Protein AF-A0AAW9IZ07-F1 (afdb_monomer)

pLDDT: mean 88.98, std 6.31, range [64.06, 97.0]

Sequence (131 aa):
AEIMEQSSEELQIRIIKLFDFEAIVQFFSYMPNDDIADILGNLPIRMRKDLLKLMKTGDIKKLQELLGYAEDSAGGIMTTEYIALNGALSIVESLKKIKEIGPRTEVIETIFILNKRKELIGTADLRDILV

Nearest PDB structures (foldseek):
  8gpv-assembly1_A-2  TM=9.528E-01  e=5.446E-09  Clostridiales bacterium
  5x9h-assembly1_A  TM=9.467E-01  e=3.584E-09  Thermus thermophilus HB8
  8gps-assembly1_A-2  TM=9.288E-01  e=5.446E-09  Chryseobacterium hispalense
  5x9g-assembly1_A  TM=8.983E-01  e=1.051E-08  Thermus thermophilus HB8
  2oux-assembly1_B  TM=9.213E-01  e=1.293E-07  Enterococcus faecalis V583

Mean predicted aligned error: 5.04 Å

Radius of gyration: 17.25 Å; Cα contacts (8 Å, |Δi|>4): 137; chains: 1; bounding box: 42×27×44 Å

InterPro domains:
  IPR006668 Magnesium transporter, MgtE intracellular domain [PF03448] (1-72)
  IPR006669 Magnesium transporter MgtE [PTHR43773] (1-131)
  IPR038076 MgtE, N-terminal domain superfamily [G3DSA:1.25.60.10] (1-69)
  IPR046342 CBS domain superfamily [G3DSA:3.10.580.10] (70-131)
  IPR046342 CBS domain superfamily [SSF54631] (74-130)

Organism: Clostridium perfringens (NCBI:txid1502)

Structure (mmCIF, N/CA/C/O backbone):
data_AF-A0AAW9IZ07-F1
#
_entry.id   AF-A0AAW9IZ07-F1
#
loop_
_atom_site.group_PDB
_atom_site.id
_atom_site.type_symbol
_atom_site.label_atom_id
_atom_site.label_alt_id
_atom_site.label_comp_id
_atom_site.label_asym_id
_atom_site.label_entity_id
_atom_site.label_seq_id
_atom_site.pdbx_PDB_ins_code
_atom_site.Cartn_x
_atom_site.Cartn_y
_atom_site.Cartn_z
_atom_site.occupancy
_atom_site.B_iso_or_equiv
_atom_site.auth_seq_id
_atom_site.auth_comp_id
_atom_site.auth_asym_id
_atom_site.auth_atom_id
_atom_site.pdbx_PDB_model_num
ATOM 1 N N . ALA A 1 1 ? 4.012 11.041 -10.368 1.00 78.19 1 ALA A N 1
ATOM 2 C CA . ALA A 1 1 ? 3.453 9.897 -9.643 1.00 78.19 1 ALA A CA 1
ATOM 3 C C . ALA A 1 1 ? 2.255 9.411 -10.445 1.00 78.19 1 ALA A C 1
ATOM 5 O O . ALA A 1 1 ? 2.487 8.643 -11.364 1.00 78.19 1 ALA A O 1
ATOM 6 N N . GLU A 1 2 ? 1.105 10.074 -10.334 1.00 83.12 2 GLU A N 1
ATOM 7 C CA . GLU A 1 2 ? -0.160 9.752 -11.028 1.00 83.12 2 GLU A CA 1
ATOM 8 C C . GLU A 1 2 ? -0.067 9.332 -12.511 1.00 83.12 2 GLU A C 1
ATOM 10 O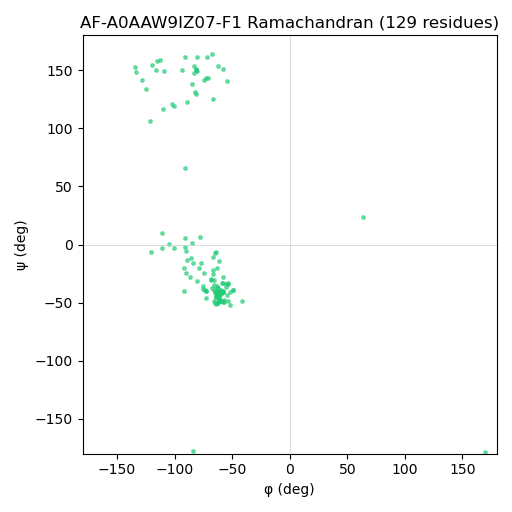 O . GLU A 1 2 ? -0.596 8.296 -12.897 1.00 83.12 2 GLU A O 1
ATOM 15 N N . ILE A 1 3 ? 0.658 10.072 -13.367 1.00 87.25 3 ILE A N 1
ATOM 16 C CA . ILE A 1 3 ? 0.823 9.668 -14.782 1.00 87.25 3 ILE A CA 1
ATOM 17 C C . ILE A 1 3 ? 1.487 8.290 -14.896 1.00 87.25 3 ILE A C 1
ATOM 19 O O . ILE A 1 3 ? 1.118 7.512 -15.764 1.00 87.25 3 ILE A O 1
ATO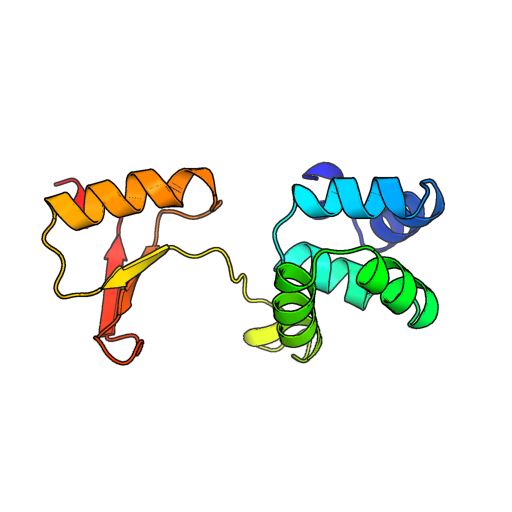M 23 N N . MET A 1 4 ? 2.479 7.998 -14.057 1.00 87.25 4 MET A N 1
ATOM 24 C CA . MET A 1 4 ? 3.217 6.736 -14.064 1.00 87.25 4 MET A CA 1
ATOM 25 C C . MET A 1 4 ? 2.370 5.581 -13.517 1.00 87.25 4 MET A C 1
ATOM 27 O O . MET A 1 4 ? 2.397 4.508 -14.111 1.00 87.25 4 MET A O 1
ATOM 31 N N . GLU A 1 5 ? 1.593 5.822 -12.458 1.00 87.94 5 GLU A N 1
ATOM 32 C CA . GLU A 1 5 ? 0.640 4.861 -11.870 1.00 87.94 5 GLU A CA 1
ATOM 33 C C . GLU A 1 5 ? -0.402 4.422 -12.904 1.00 87.94 5 GLU A C 1
ATOM 35 O O . GLU A 1 5 ? -0.585 3.239 -13.154 1.00 87.94 5 GLU A O 1
ATOM 40 N N . GLN A 1 6 ? -1.004 5.383 -13.609 1.00 88.12 6 GLN A N 1
ATOM 41 C CA . GLN A 1 6 ? -2.071 5.132 -14.586 1.00 88.12 6 GLN A CA 1
ATOM 42 C C . GLN A 1 6 ? -1.556 4.763 -15.992 1.00 88.12 6 GLN A C 1
ATOM 44 O O . GLN A 1 6 ? -2.336 4.607 -16.935 1.00 88.12 6 GLN A O 1
ATOM 49 N N . SER A 1 7 ? -0.235 4.681 -16.179 1.00 91.44 7 SER A N 1
ATOM 50 C CA . SER A 1 7 ? 0.378 4.340 -17.466 1.00 91.44 7 SER A CA 1
ATOM 51 C C . SER A 1 7 ? 0.383 2.835 -17.708 1.00 91.44 7 SER A C 1
ATOM 53 O O . SER A 1 7 ? 0.537 2.048 -16.784 1.00 91.44 7 SER A O 1
ATOM 55 N N . SER A 1 8 ? 0.340 2.427 -18.979 1.00 93.31 8 SER A N 1
ATOM 56 C CA . SER A 1 8 ? 0.619 1.033 -19.336 1.00 93.31 8 SER A CA 1
ATOM 57 C C . SER A 1 8 ? 2.048 0.633 -18.955 1.00 93.31 8 SER A C 1
ATOM 59 O O . SER A 1 8 ? 2.961 1.465 -18.969 1.00 93.31 8 SER A O 1
ATOM 61 N N . GLU A 1 9 ? 2.270 -0.658 -18.708 1.00 90.56 9 GLU A N 1
ATOM 62 C CA . GLU A 1 9 ? 3.590 -1.220 -18.379 1.00 90.56 9 GLU A CA 1
ATOM 63 C C . GLU A 1 9 ? 4.669 -0.817 -19.396 1.00 90.56 9 GLU A C 1
ATOM 65 O O . GLU A 1 9 ? 5.787 -0.434 -19.045 1.00 90.56 9 GLU A O 1
ATOM 70 N N . GLU A 1 10 ? 4.321 -0.827 -20.687 1.00 91.12 10 GLU A N 1
ATOM 71 C CA . GLU A 1 10 ? 5.217 -0.406 -21.764 1.00 91.12 10 GLU A CA 1
ATOM 72 C C . GLU A 1 10 ? 5.665 1.052 -21.600 1.00 91.12 10 GLU A C 1
ATOM 74 O O . GLU A 1 10 ? 6.840 1.382 -21.804 1.00 91.12 10 GLU A O 1
ATOM 79 N N . LEU A 1 11 ? 4.738 1.940 -21.228 1.00 91.56 11 LEU A N 1
ATOM 80 C CA . LEU A 1 11 ? 5.025 3.351 -21.013 1.00 91.56 11 LEU A CA 1
ATOM 81 C C . LEU A 1 11 ? 5.818 3.562 -19.717 1.00 91.56 11 LEU A C 1
ATOM 83 O O . LEU A 1 11 ? 6.785 4.324 -19.740 1.00 91.56 11 LEU A O 1
ATOM 87 N N . GLN A 1 12 ? 5.506 2.841 -18.637 1.00 92.56 12 GLN A N 1
ATOM 88 C CA . GLN A 1 12 ? 6.282 2.862 -17.390 1.00 92.56 12 GLN A CA 1
ATOM 89 C C . GLN A 1 12 ? 7.748 2.475 -17.637 1.00 92.56 12 GLN A C 1
ATOM 91 O O . GLN A 1 12 ? 8.664 3.207 -17.254 1.00 92.56 12 GLN A O 1
ATOM 96 N N . ILE A 1 13 ? 7.995 1.382 -18.371 1.00 90.75 13 ILE A N 1
ATOM 97 C CA . ILE A 1 13 ? 9.351 0.940 -18.735 1.00 90.75 13 ILE A CA 1
ATOM 98 C C . ILE A 1 13 ? 10.066 1.998 -19.581 1.00 90.75 13 ILE A C 1
ATOM 100 O O . ILE A 1 13 ? 11.265 2.235 -19.404 1.00 90.75 13 ILE A O 1
ATOM 104 N N . ARG A 1 14 ? 9.359 2.637 -20.522 1.00 91.06 14 ARG A N 1
ATOM 105 C CA . ARG A 1 14 ? 9.930 3.720 -21.334 1.00 91.06 14 ARG A CA 1
ATOM 106 C C . ARG A 1 14 ? 10.305 4.923 -20.477 1.00 91.06 14 ARG A C 1
ATOM 108 O O . ARG A 1 14 ? 11.407 5.427 -20.652 1.00 91.06 14 ARG A O 1
ATOM 115 N N . ILE A 1 15 ? 9.442 5.342 -19.552 1.00 89.38 15 ILE A N 1
ATOM 116 C CA . ILE A 1 15 ? 9.714 6.441 -18.618 1.00 89.38 15 ILE A CA 1
ATOM 117 C C . ILE A 1 15 ? 10.967 6.124 -17.797 1.00 89.38 15 ILE A C 1
ATOM 119 O O . ILE A 1 15 ? 11.898 6.920 -17.787 1.00 89.38 15 ILE A O 1
ATOM 123 N N . ILE A 1 16 ? 11.065 4.928 -17.211 1.00 91.44 16 ILE A N 1
ATOM 124 C CA . ILE A 1 16 ? 12.222 4.527 -16.389 1.00 91.44 16 ILE A CA 1
ATOM 125 C C . ILE A 1 16 ? 13.539 4.575 -17.166 1.00 91.44 16 ILE A C 1
ATOM 127 O O . ILE A 1 16 ? 14.577 4.895 -16.600 1.00 91.44 16 ILE A O 1
ATOM 131 N N . LYS A 1 17 ? 13.513 4.283 -18.469 1.00 89.56 17 LYS A N 1
ATOM 132 C CA . LYS A 1 17 ? 14.703 4.352 -19.331 1.00 89.56 17 LYS A CA 1
ATOM 133 C C . LYS A 1 17 ? 15.100 5.777 -19.732 1.00 89.56 17 LYS A C 1
ATOM 135 O O . LYS A 1 17 ? 16.199 5.952 -20.251 1.00 89.56 17 LYS A O 1
ATOM 140 N N . LEU A 1 18 ? 14.217 6.762 -19.562 1.00 92.12 18 LEU A N 1
ATOM 141 C CA . LEU A 1 18 ? 14.456 8.160 -19.942 1.00 92.12 18 LEU A CA 1
ATOM 142 C C . LEU A 1 18 ? 15.054 9.001 -18.810 1.00 92.12 18 LEU A C 1
ATOM 144 O O . LEU A 1 18 ? 15.631 10.049 -19.092 1.00 92.12 18 LEU A O 1
ATOM 148 N N . PHE A 1 19 ? 14.921 8.557 -17.562 1.00 91.00 19 PHE A N 1
ATOM 149 C CA . PHE A 1 19 ? 15.426 9.257 -16.383 1.00 91.00 19 PHE A CA 1
ATOM 150 C C . PHE A 1 19 ? 16.570 8.479 -15.726 1.00 91.00 19 PHE A C 1
ATOM 152 O O . PHE A 1 19 ? 16.727 7.274 -15.930 1.00 91.00 19 PHE A O 1
ATOM 159 N N . ASP A 1 20 ? 17.383 9.180 -14.939 1.00 93.00 20 ASP A N 1
ATOM 160 C CA . ASP A 1 20 ? 18.347 8.538 -14.053 1.00 93.00 20 ASP A CA 1
ATOM 161 C C . ASP A 1 20 ? 17.635 7.863 -12.869 1.00 93.00 20 ASP A C 1
ATOM 163 O O . ASP A 1 20 ? 16.462 8.112 -12.569 1.00 93.00 20 ASP A O 1
ATOM 167 N N . PHE A 1 21 ? 18.328 6.935 -12.210 1.00 91.69 21 PHE A N 1
ATOM 168 C CA . PHE A 1 21 ? 17.714 6.145 -11.145 1.00 91.69 21 PHE A CA 1
ATOM 169 C C . PHE A 1 21 ? 17.391 6.991 -9.913 1.00 91.69 21 PHE A C 1
ATOM 171 O O . PHE A 1 21 ? 16.414 6.707 -9.226 1.00 91.69 21 PHE A O 1
ATOM 178 N N . GLU A 1 22 ? 18.152 8.051 -9.660 1.00 91.69 22 GLU A N 1
ATOM 179 C CA . GLU A 1 22 ? 17.893 9.024 -8.608 1.00 91.69 22 GLU A CA 1
ATOM 180 C C . GLU A 1 22 ? 16.550 9.740 -8.815 1.00 91.69 22 GLU A C 1
ATOM 182 O O . GLU A 1 22 ? 15.756 9.805 -7.872 1.00 91.69 22 GLU A O 1
ATOM 187 N N . ALA A 1 23 ? 16.241 10.209 -10.032 1.00 91.81 23 ALA A N 1
ATOM 188 C CA . ALA A 1 23 ? 14.938 10.807 -10.321 1.00 91.81 23 ALA A CA 1
ATOM 189 C C . ALA A 1 23 ? 13.800 9.784 -10.215 1.00 91.81 23 ALA A C 1
ATOM 191 O O . ALA A 1 23 ? 12.748 10.103 -9.664 1.00 91.81 23 ALA A O 1
ATOM 192 N N . ILE A 1 24 ? 14.006 8.540 -10.669 1.00 92.75 24 ILE A N 1
ATOM 193 C CA . ILE A 1 24 ? 12.998 7.476 -10.519 1.00 92.75 24 ILE A CA 1
ATOM 194 C C . ILE A 1 24 ? 12.698 7.197 -9.044 1.00 92.75 24 ILE A C 1
ATOM 196 O O . ILE A 1 24 ? 11.535 7.141 -8.652 1.00 92.75 24 ILE A O 1
ATOM 200 N N . VAL A 1 25 ? 13.726 7.088 -8.203 1.00 91.62 25 VAL A N 1
ATOM 201 C CA . VAL A 1 25 ? 13.558 6.896 -6.754 1.00 91.62 25 VAL A CA 1
ATOM 202 C C . VAL A 1 25 ? 12.856 8.096 -6.119 1.00 91.62 25 VAL A C 1
ATOM 204 O O . VAL A 1 25 ? 12.030 7.925 -5.222 1.00 91.62 25 VAL A O 1
ATOM 207 N N . GLN A 1 26 ? 13.131 9.310 -6.600 1.00 90.06 26 GLN A N 1
ATOM 208 C CA . GLN A 1 26 ? 12.398 10.492 -6.169 1.00 90.06 26 GLN A CA 1
ATOM 209 C C . GLN A 1 26 ? 10.915 10.407 -6.558 1.00 90.06 26 GLN A C 1
ATOM 211 O O . GLN A 1 26 ? 10.068 10.712 -5.723 1.00 90.06 26 GLN A O 1
ATOM 216 N N . PHE A 1 27 ? 10.570 9.955 -7.767 1.00 89.25 27 PHE A N 1
ATOM 217 C CA . PHE A 1 27 ? 9.171 9.755 -8.165 1.00 89.25 27 PHE A CA 1
ATOM 218 C C . PHE A 1 27 ? 8.471 8.695 -7.315 1.00 89.25 27 PHE A C 1
ATOM 220 O O . PHE A 1 27 ? 7.368 8.954 -6.840 1.00 89.25 27 PHE A O 1
ATOM 227 N N . PHE A 1 28 ? 9.138 7.570 -7.046 1.00 90.75 28 PHE A N 1
ATOM 228 C CA . PHE A 1 28 ? 8.633 6.519 -6.158 1.00 90.75 28 PHE A CA 1
ATOM 229 C C . PHE A 1 28 ? 8.338 7.031 -4.745 1.00 90.75 28 PHE A C 1
ATOM 231 O O . PHE A 1 28 ? 7.434 6.531 -4.095 1.00 90.75 28 PHE A O 1
ATOM 238 N N . SER A 1 29 ? 9.021 8.075 -4.264 1.00 87.69 29 SER A N 1
ATOM 239 C CA . SER A 1 29 ? 8.714 8.648 -2.943 1.00 87.69 29 SER A CA 1
ATOM 240 C C . SER A 1 29 ? 7.335 9.319 -2.839 1.00 87.69 29 SER A C 1
ATOM 242 O O . SER A 1 29 ? 6.903 9.644 -1.733 1.00 87.69 29 SER A O 1
ATOM 244 N N . TYR A 1 30 ? 6.656 9.520 -3.972 1.00 87.31 30 TYR A N 1
ATOM 245 C CA . TYR A 1 30 ? 5.312 10.088 -4.070 1.00 87.31 30 TYR A CA 1
ATOM 246 C C . TYR A 1 30 ? 4.263 9.064 -4.524 1.00 87.31 30 TYR A C 1
ATOM 248 O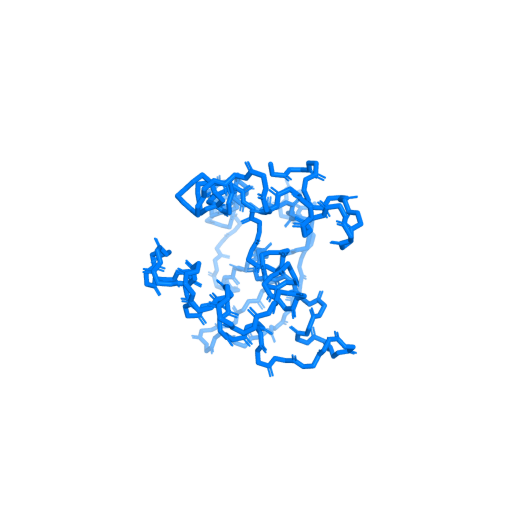 O . TYR A 1 30 ? 3.160 9.478 -4.858 1.00 87.31 30 TYR A O 1
ATOM 256 N N . MET A 1 31 ? 4.612 7.776 -4.582 1.00 88.25 31 MET A N 1
ATOM 257 C CA . MET A 1 31 ? 3.744 6.699 -5.066 1.00 88.25 31 MET A CA 1
ATOM 258 C C . MET A 1 31 ? 3.422 5.699 -3.942 1.00 88.25 31 MET A C 1
ATOM 260 O O . MET A 1 31 ? 4.263 5.497 -3.055 1.00 88.25 31 MET A O 1
ATOM 264 N N . PRO A 1 32 ? 2.250 5.045 -3.979 1.00 87.75 32 PRO A N 1
ATOM 265 C CA . PRO A 1 32 ? 1.948 3.884 -3.144 1.00 87.75 32 PRO A CA 1
ATOM 266 C C . PRO A 1 32 ? 2.946 2.732 -3.345 1.00 87.75 32 PRO A C 1
ATOM 268 O O . PRO A 1 32 ? 3.549 2.564 -4.405 1.00 87.75 32 PRO A O 1
ATOM 271 N N . ASN A 1 33 ? 3.155 1.923 -2.300 1.00 89.69 33 ASN A N 1
ATOM 272 C CA . ASN A 1 33 ? 4.133 0.826 -2.351 1.00 89.69 33 ASN A CA 1
ATOM 273 C C . ASN A 1 33 ? 3.716 -0.302 -3.305 1.00 89.69 33 ASN A C 1
ATOM 275 O O . ASN A 1 33 ? 4.586 -0.962 -3.863 1.00 89.69 33 ASN A O 1
ATOM 279 N N . ASP A 1 34 ? 2.419 -0.531 -3.468 1.00 90.88 34 ASP A N 1
ATOM 280 C CA . ASP A 1 34 ? 1.840 -1.494 -4.404 1.00 90.88 34 ASP A CA 1
ATOM 281 C C . ASP A 1 34 ? 2.139 -1.122 -5.858 1.00 90.88 34 ASP A C 1
ATOM 283 O O . ASP A 1 34 ? 2.793 -1.906 -6.541 1.00 90.88 34 ASP A O 1
ATOM 287 N N . ASP A 1 35 ? 1.863 0.115 -6.279 1.00 91.81 35 ASP A N 1
ATOM 288 C CA . ASP A 1 35 ? 2.210 0.574 -7.634 1.00 91.81 35 ASP A CA 1
ATOM 289 C C . ASP A 1 35 ? 3.714 0.465 -7.926 1.00 91.81 35 ASP A C 1
ATOM 291 O O . ASP A 1 35 ? 4.149 0.074 -9.013 1.00 91.81 35 ASP A O 1
ATOM 295 N N . ILE A 1 36 ? 4.554 0.802 -6.941 1.00 92.75 36 ILE A N 1
ATOM 296 C CA . ILE A 1 36 ? 6.006 0.649 -7.077 1.00 92.75 36 ILE A CA 1
ATOM 297 C C . ILE A 1 36 ? 6.374 -0.834 -7.207 1.00 92.75 36 ILE A C 1
ATOM 299 O O . ILE A 1 36 ? 7.270 -1.169 -7.986 1.00 92.75 36 ILE A O 1
ATOM 303 N N . ALA A 1 37 ? 5.734 -1.722 -6.442 1.00 93.12 37 ALA A N 1
ATOM 304 C CA . ALA A 1 37 ? 5.984 -3.156 -6.514 1.00 93.12 37 ALA A CA 1
ATOM 305 C C . ALA A 1 37 ? 5.633 -3.708 -7.903 1.00 93.12 37 ALA A C 1
ATOM 307 O O . ALA A 1 37 ? 6.460 -4.428 -8.465 1.00 93.12 37 ALA A O 1
ATOM 308 N N . ASP A 1 38 ? 4.515 -3.290 -8.494 1.00 91.88 38 ASP A N 1
ATOM 309 C CA . ASP A 1 38 ? 4.103 -3.685 -9.847 1.00 91.88 38 ASP A CA 1
ATOM 310 C C . ASP A 1 38 ? 5.110 -3.215 -10.901 1.00 91.88 38 ASP A C 1
ATOM 312 O O . ASP A 1 38 ? 5.654 -4.008 -11.680 1.00 91.88 38 ASP A O 1
ATOM 316 N N . ILE A 1 39 ? 5.480 -1.931 -10.852 1.00 92.94 39 ILE A N 1
ATOM 317 C CA . ILE A 1 39 ? 6.490 -1.354 -11.747 1.00 92.94 39 ILE A CA 1
ATOM 318 C C . ILE A 1 39 ? 7.811 -2.121 -11.632 1.00 92.94 39 ILE A C 1
ATOM 320 O O . ILE A 1 39 ? 8.408 -2.516 -12.637 1.00 92.94 39 ILE A O 1
ATOM 324 N N . LEU A 1 40 ? 8.294 -2.348 -10.407 1.00 93.00 40 LEU A N 1
ATOM 325 C CA . LEU A 1 40 ? 9.521 -3.103 -10.161 1.00 93.00 40 LEU A CA 1
ATOM 326 C C . LEU A 1 40 ? 9.394 -4.554 -10.645 1.00 93.00 40 LEU A C 1
ATOM 328 O O . LEU A 1 40 ? 10.374 -5.088 -11.178 1.00 93.00 40 LEU A O 1
ATOM 332 N N . GLY A 1 41 ? 8.221 -5.170 -10.480 1.00 91.44 41 GLY A N 1
ATOM 333 C CA . GLY A 1 41 ? 7.841 -6.509 -10.936 1.00 91.44 41 GLY A CA 1
ATOM 334 C C . GLY A 1 41 ? 8.044 -6.713 -12.436 1.00 91.44 41 GLY A C 1
ATOM 335 O O . GLY A 1 41 ? 8.588 -7.744 -12.844 1.00 91.44 41 GLY A O 1
ATOM 336 N N . ASN A 1 42 ? 7.779 -5.670 -13.219 1.00 89.62 42 ASN A N 1
ATOM 337 C CA . ASN A 1 42 ? 7.917 -5.659 -14.676 1.00 89.62 42 ASN A CA 1
ATOM 338 C C . ASN A 1 42 ? 9.336 -5.328 -15.173 1.00 89.62 42 ASN A C 1
ATOM 340 O O . ASN A 1 42 ? 9.672 -5.522 -16.345 1.00 89.62 42 ASN A O 1
ATOM 344 N N . LEU A 1 43 ? 10.225 -4.863 -14.288 1.00 92.00 43 LEU A N 1
ATOM 345 C CA . LEU A 1 43 ? 11.610 -4.560 -14.650 1.00 92.00 43 LEU A CA 1
ATOM 346 C C . LEU A 1 43 ? 12.521 -5.796 -14.678 1.00 92.00 43 LEU A C 1
ATOM 348 O O . LEU A 1 43 ? 12.406 -6.691 -13.830 1.00 92.00 43 LEU A O 1
ATOM 352 N N . PRO A 1 44 ? 13.560 -5.785 -15.544 1.00 91.94 44 PRO A N 1
ATOM 353 C CA . PRO A 1 44 ? 14.649 -6.748 -15.472 1.00 91.94 44 PRO A CA 1
ATOM 354 C C . PRO A 1 44 ? 15.301 -6.768 -14.085 1.00 91.94 44 PRO A C 1
ATOM 356 O O . PRO A 1 44 ? 15.583 -5.721 -13.497 1.00 91.94 44 PRO A O 1
ATOM 359 N N . ILE A 1 45 ? 15.652 -7.968 -13.612 1.00 91.12 45 ILE A N 1
ATOM 360 C CA . ILE A 1 45 ? 16.192 -8.220 -12.261 1.00 91.12 45 ILE A CA 1
ATOM 361 C C . ILE A 1 45 ? 17.341 -7.269 -11.894 1.00 91.12 45 ILE A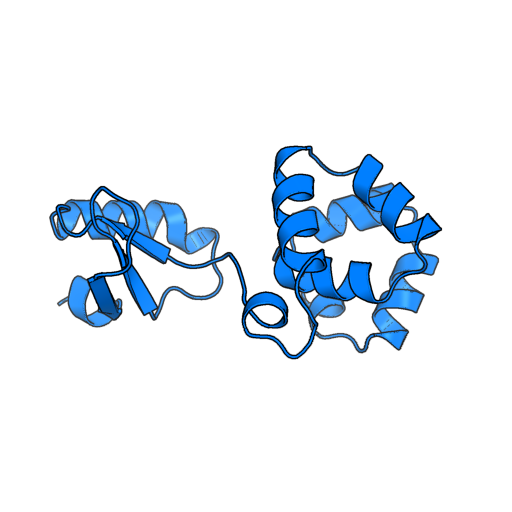 C 1
ATOM 363 O O . ILE A 1 45 ? 17.435 -6.820 -10.752 1.00 91.12 45 ILE A O 1
ATOM 367 N N . ARG A 1 46 ? 18.228 -6.954 -12.846 1.00 92.12 46 ARG A N 1
ATOM 368 C CA . ARG A 1 46 ? 19.360 -6.047 -12.610 1.00 92.12 46 ARG A CA 1
ATOM 369 C C . ARG A 1 46 ? 18.894 -4.623 -12.288 1.00 92.12 46 ARG A C 1
ATOM 371 O O . ARG A 1 46 ? 19.309 -4.086 -11.269 1.00 92.12 46 ARG A O 1
ATOM 378 N N . MET A 1 47 ? 18.000 -4.061 -13.105 1.00 91.38 47 MET A N 1
ATOM 379 C CA . MET A 1 47 ? 17.462 -2.710 -12.900 1.00 91.38 47 MET A CA 1
ATOM 380 C C . MET A 1 47 ? 16.684 -2.617 -11.588 1.00 91.38 47 MET A C 1
ATOM 382 O O . MET A 1 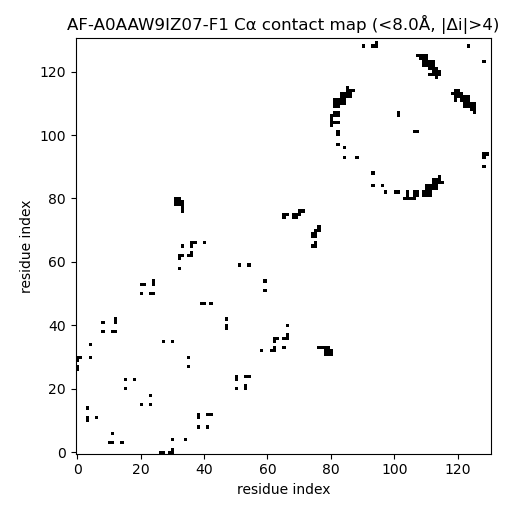47 ? 16.914 -1.697 -10.810 1.00 91.38 47 MET A O 1
ATOM 386 N N . ARG A 1 48 ? 15.842 -3.618 -11.295 1.00 92.81 48 ARG A N 1
ATOM 387 C CA . ARG A 1 48 ? 15.113 -3.712 -10.022 1.00 92.81 48 ARG A CA 1
ATOM 388 C C . ARG A 1 48 ? 16.054 -3.638 -8.820 1.00 92.81 48 ARG A C 1
ATOM 390 O O . ARG A 1 48 ? 15.819 -2.872 -7.893 1.00 92.81 48 ARG A O 1
ATOM 397 N N . LYS A 1 49 ? 17.134 -4.430 -8.833 1.00 91.38 49 LYS A N 1
ATOM 398 C CA . LYS A 1 49 ? 18.120 -4.447 -7.741 1.00 91.38 49 LYS A CA 1
ATOM 399 C C . LYS A 1 49 ? 18.834 -3.112 -7.580 1.00 91.38 49 LYS A C 1
ATOM 401 O O . LYS A 1 49 ? 19.142 -2.743 -6.453 1.00 91.38 49 LYS A O 1
ATOM 406 N N . ASP A 1 50 ? 19.134 -2.428 -8.676 1.00 92.25 50 ASP A N 1
ATOM 407 C CA . ASP A 1 50 ? 19.846 -1.156 -8.624 1.00 92.25 50 ASP A CA 1
ATOM 408 C C . ASP A 1 50 ? 18.940 -0.021 -8.119 1.00 92.25 50 ASP A C 1
ATOM 410 O O . ASP A 1 50 ? 19.375 0.735 -7.255 1.00 92.25 50 ASP A O 1
ATOM 414 N N . LEU A 1 51 ? 17.664 0.013 -8.521 1.00 92.50 51 LEU A N 1
ATOM 415 C CA . LEU A 1 51 ? 16.668 0.929 -7.949 1.00 92.50 51 LEU A CA 1
ATOM 416 C C . LEU A 1 51 ? 16.454 0.676 -6.451 1.00 92.50 51 LEU A C 1
ATOM 418 O O . LEU A 1 51 ? 16.561 1.603 -5.654 1.00 92.50 51 LEU A O 1
ATOM 422 N N . LEU A 1 52 ? 16.248 -0.582 -6.038 1.00 91.12 52 LEU A N 1
ATOM 423 C CA . LEU A 1 52 ? 16.042 -0.928 -4.624 1.00 91.12 52 LEU A CA 1
ATOM 424 C C . LEU A 1 52 ? 17.213 -0.501 -3.724 1.00 91.12 52 LEU A C 1
ATOM 426 O O . LEU A 1 52 ? 16.984 -0.134 -2.578 1.00 91.12 52 LEU A O 1
ATOM 430 N N . LYS A 1 53 ? 18.462 -0.516 -4.211 1.00 91.31 53 LYS A N 1
ATOM 431 C CA . LYS A 1 53 ? 19.636 -0.074 -3.426 1.00 91.31 53 LYS A CA 1
ATOM 432 C C . LYS A 1 53 ? 19.637 1.422 -3.113 1.00 91.31 53 LYS A C 1
ATOM 434 O O . LYS A 1 53 ? 20.297 1.826 -2.161 1.00 91.31 53 LYS A O 1
ATOM 439 N N . LEU A 1 54 ? 18.964 2.225 -3.932 1.00 91.19 54 LEU A N 1
ATOM 440 C CA . LEU A 1 54 ? 18.896 3.678 -3.782 1.00 91.19 54 LEU A CA 1
ATOM 441 C C . LEU A 1 54 ? 17.723 4.116 -2.890 1.00 91.19 54 LEU A C 1
ATOM 443 O O . LEU A 1 54 ? 17.674 5.265 -2.455 1.00 91.19 54 LEU A O 1
ATOM 447 N N . MET A 1 55 ? 16.787 3.211 -2.598 1.00 89.31 55 MET A N 1
ATOM 448 C CA . MET A 1 55 ? 15.621 3.482 -1.757 1.00 89.31 55 MET A CA 1
ATOM 449 C C . MET A 1 55 ? 15.960 3.416 -0.260 1.00 89.31 55 MET A C 1
ATOM 451 O O . MET A 1 55 ? 16.963 2.837 0.164 1.00 89.31 55 MET A O 1
ATOM 455 N N . LYS A 1 56 ? 15.099 4.001 0.580 1.00 83.44 56 LYS A N 1
ATOM 456 C CA . LYS A 1 56 ? 15.243 3.935 2.042 1.00 83.44 56 LYS A CA 1
ATOM 457 C C . LYS A 1 56 ? 14.928 2.526 2.548 1.00 83.44 56 LYS A C 1
ATOM 459 O O . LYS A 1 56 ? 13.974 1.893 2.107 1.00 83.44 56 LYS A O 1
ATOM 464 N N . THR A 1 57 ? 15.659 2.067 3.565 1.00 77.44 57 THR A N 1
ATOM 465 C CA . THR A 1 57 ? 15.537 0.704 4.120 1.00 77.44 57 THR A CA 1
ATOM 466 C C . THR A 1 57 ? 14.120 0.323 4.565 1.00 77.44 57 THR A C 1
ATOM 468 O O . THR A 1 57 ? 13.741 -0.842 4.457 1.00 77.44 57 THR A O 1
ATOM 471 N N . GLY A 1 58 ? 13.338 1.283 5.072 1.00 74.88 58 GLY A N 1
ATOM 472 C CA . GLY A 1 58 ? 11.954 1.046 5.498 1.00 74.88 58 GLY A CA 1
ATOM 473 C C . GLY A 1 58 ? 11.027 0.664 4.343 1.00 74.88 58 GLY A C 1
ATOM 474 O O . GLY A 1 58 ? 10.239 -0.270 4.485 1.00 74.88 58 GLY A O 1
ATOM 475 N N . ASP A 1 59 ? 11.181 1.329 3.199 1.00 77.50 59 ASP A N 1
ATOM 476 C CA . ASP A 1 59 ? 10.349 1.128 2.009 1.00 77.50 59 ASP A CA 1
ATOM 477 C C . ASP A 1 59 ? 10.732 -0.185 1.309 1.00 77.50 59 ASP A C 1
ATOM 479 O O . ASP A 1 59 ? 9.867 -0.973 0.934 1.00 77.50 59 ASP A O 1
ATOM 483 N N . ILE A 1 60 ? 12.034 -0.506 1.265 1.00 86.19 60 ILE A N 1
ATOM 484 C CA . ILE A 1 60 ? 12.548 -1.758 0.680 1.00 86.19 60 ILE A CA 1
ATOM 485 C C . ILE A 1 60 ? 11.879 -2.988 1.298 1.00 86.19 60 ILE A C 1
ATOM 487 O O . ILE A 1 60 ? 11.536 -3.919 0.575 1.00 86.19 60 ILE A O 1
ATOM 491 N N . LYS A 1 61 ? 11.703 -3.022 2.625 1.00 87.31 61 LYS A N 1
ATOM 492 C CA . LYS A 1 61 ? 11.140 -4.203 3.292 1.00 87.31 61 LYS A CA 1
ATOM 493 C C . LYS A 1 61 ? 9.693 -4.459 2.862 1.00 87.31 61 LYS A C 1
ATOM 495 O O . LYS A 1 61 ? 9.353 -5.603 2.585 1.00 87.31 61 LYS A O 1
ATOM 500 N N . LYS A 1 62 ? 8.875 -3.404 2.786 1.00 86.06 62 LYS A N 1
ATOM 501 C CA . LYS A 1 62 ? 7.486 -3.497 2.315 1.00 86.06 62 LYS A CA 1
ATOM 502 C C . LYS A 1 62 ? 7.430 -3.919 0.847 1.00 86.06 62 LYS A C 1
ATOM 504 O O . LYS A 1 62 ? 6.697 -4.836 0.506 1.00 86.06 62 LYS A O 1
ATOM 509 N N . LEU A 1 63 ? 8.265 -3.313 0.002 1.00 90.94 63 LEU A N 1
ATOM 510 C CA . LEU A 1 63 ? 8.336 -3.650 -1.421 1.00 90.94 63 LEU A CA 1
ATOM 511 C C . LEU A 1 63 ? 8.769 -5.097 -1.655 1.00 90.94 63 LEU A C 1
ATOM 513 O O . LEU A 1 63 ? 8.231 -5.765 -2.525 1.00 90.94 63 LEU A O 1
ATOM 517 N N . GLN A 1 64 ? 9.727 -5.607 -0.879 1.00 90.06 64 GLN A N 1
ATOM 518 C CA . GLN A 1 64 ? 10.149 -7.008 -0.966 1.00 90.06 64 GLN A CA 1
ATOM 519 C C . GLN A 1 64 ? 9.052 -7.985 -0.543 1.00 90.06 64 GLN A C 1
ATOM 521 O O . GLN A 1 64 ? 8.977 -9.075 -1.102 1.00 90.06 64 GLN A O 1
ATOM 526 N N . GLU A 1 65 ? 8.238 -7.610 0.443 1.00 90.88 65 GLU A N 1
ATOM 527 C CA . GLU A 1 65 ? 7.078 -8.393 0.864 1.00 90.88 65 GLU A CA 1
ATOM 528 C C . GLU A 1 65 ? 6.031 -8.446 -0.256 1.00 90.88 65 GLU A C 1
ATOM 530 O O . GLU A 1 65 ? 5.639 -9.540 -0.652 1.00 90.88 65 GLU A O 1
ATOM 535 N N . LEU A 1 66 ? 5.681 -7.294 -0.841 1.00 92.69 66 LEU A N 1
ATOM 536 C CA . LEU A 1 66 ? 4.745 -7.196 -1.969 1.00 92.69 66 LEU A CA 1
ATOM 537 C C . LEU A 1 66 ? 5.233 -7.968 -3.206 1.00 92.69 66 LEU A C 1
ATOM 539 O O . LEU A 1 66 ? 4.526 -8.831 -3.715 1.00 92.69 66 LEU A O 1
ATOM 543 N N . LEU A 1 67 ? 6.494 -7.772 -3.608 1.00 92.81 67 LEU A N 1
ATOM 544 C CA . LEU A 1 67 ? 7.140 -8.502 -4.711 1.00 92.81 67 LEU A CA 1
ATOM 545 C C . LEU A 1 67 ? 7.246 -10.023 -4.483 1.00 92.81 67 LEU A C 1
ATOM 547 O O . LEU A 1 67 ? 7.614 -10.754 -5.404 1.00 92.81 67 LEU A O 1
ATOM 551 N N . GLY A 1 68 ? 7.034 -10.493 -3.251 1.00 92.56 68 GLY A N 1
ATOM 552 C CA . GLY A 1 68 ? 7.057 -11.910 -2.896 1.00 92.56 68 GLY A CA 1
ATOM 553 C C . GLY A 1 68 ? 5.734 -12.632 -3.153 1.00 92.56 68 GLY A C 1
ATOM 554 O O . GLY A 1 68 ? 5.718 -13.865 -3.167 1.00 92.56 68 GLY A O 1
ATOM 555 N N . TYR A 1 69 ? 4.639 -11.896 -3.350 1.00 94.69 69 TYR A N 1
ATOM 556 C CA . TYR A 1 69 ? 3.343 -12.467 -3.692 1.00 94.69 69 TYR A CA 1
ATOM 557 C C . TYR A 1 69 ? 3.231 -12.746 -5.193 1.00 94.69 69 TYR A C 1
ATOM 559 O O . TYR A 1 69 ? 3.900 -12.131 -6.018 1.00 94.69 69 TYR A O 1
ATOM 567 N N . ALA A 1 70 ? 2.384 -13.713 -5.551 1.00 93.00 70 ALA A N 1
ATOM 568 C CA . ALA A 1 70 ? 2.019 -13.918 -6.947 1.00 93.00 70 ALA A CA 1
ATOM 569 C C . ALA A 1 70 ? 1.084 -12.789 -7.401 1.00 93.00 70 ALA A C 1
ATOM 571 O O . ALA A 1 70 ? 0.219 -12.381 -6.626 1.00 93.00 70 ALA A O 1
ATOM 572 N N . GLU A 1 71 ? 1.236 -12.348 -8.645 1.00 87.12 71 GLU A N 1
ATOM 573 C CA . GLU A 1 71 ? 0.490 -11.236 -9.250 1.00 87.12 71 GLU A CA 1
ATOM 574 C C . GLU A 1 71 ? -1.031 -11.401 -9.092 1.00 87.12 71 GLU A C 1
ATOM 576 O O . GLU A 1 71 ? -1.680 -10.571 -8.470 1.00 87.12 71 GLU A O 1
ATOM 581 N N . ASP A 1 72 ? -1.579 -12.557 -9.479 1.00 90.62 72 ASP A N 1
A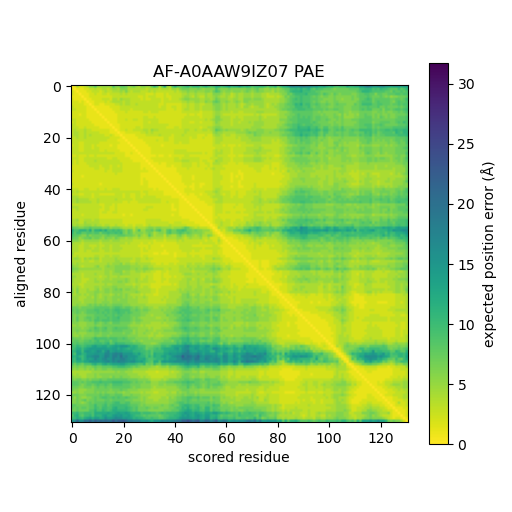TOM 582 C CA . ASP A 1 72 ? -3.020 -12.850 -9.379 1.00 90.62 72 ASP A CA 1
ATOM 583 C C . ASP A 1 72 ? -3.506 -13.216 -7.959 1.00 90.62 72 ASP A C 1
ATOM 585 O O . ASP A 1 72 ? -4.638 -13.672 -7.764 1.00 90.62 72 ASP A O 1
ATOM 589 N N . SER A 1 73 ? -2.649 -13.105 -6.940 1.00 95.19 73 SER A N 1
ATOM 590 C CA . SER A 1 73 ? -3.024 -13.421 -5.560 1.00 95.19 73 SER A CA 1
ATOM 591 C C . SER A 1 73 ? -3.558 -12.196 -4.828 1.00 95.19 73 SER A C 1
ATOM 593 O O . SER A 1 73 ? -3.251 -11.059 -5.171 1.00 95.19 73 SER A O 1
ATOM 595 N N . ALA A 1 74 ? -4.280 -12.422 -3.727 1.00 94.19 74 ALA A N 1
ATOM 596 C CA . ALA A 1 74 ? -4.711 -11.325 -2.862 1.00 94.19 74 ALA A CA 1
ATOM 597 C C . ALA A 1 74 ? -3.537 -10.439 -2.406 1.00 94.19 74 ALA A C 1
ATOM 599 O O . ALA A 1 74 ? -3.718 -9.241 -2.256 1.00 94.19 74 ALA A O 1
ATOM 600 N N . GLY A 1 75 ? -2.342 -11.010 -2.212 1.00 92.50 75 GLY A N 1
ATOM 601 C CA . GLY A 1 75 ? -1.153 -10.245 -1.841 1.00 92.50 75 GLY A CA 1
ATOM 602 C C . GLY A 1 75 ? -0.484 -9.504 -3.002 1.00 92.50 75 GLY A C 1
ATOM 603 O O . GLY A 1 75 ? 0.259 -8.565 -2.746 1.00 92.50 75 GLY A O 1
ATOM 604 N N . GLY A 1 76 ? -0.742 -9.917 -4.246 1.00 90.56 76 GLY A N 1
ATOM 605 C CA . GLY A 1 76 ? -0.245 -9.239 -5.445 1.00 90.56 76 GLY A CA 1
ATOM 606 C C . GLY A 1 76 ? -1.080 -8.017 -5.818 1.00 90.56 76 GLY A C 1
ATOM 607 O O . GLY A 1 76 ? -0.530 -7.043 -6.297 1.00 90.56 76 GLY A O 1
ATOM 608 N N . ILE A 1 77 ? -2.385 -8.039 -5.523 1.00 90.38 77 ILE A N 1
ATOM 609 C CA . ILE A 1 77 ? -3.337 -6.969 -5.888 1.00 90.38 77 ILE 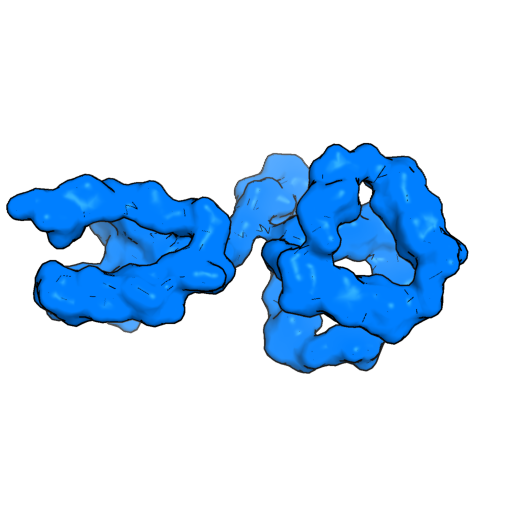A CA 1
ATOM 610 C C . ILE A 1 77 ? -3.644 -6.035 -4.691 1.00 90.38 77 ILE A C 1
ATOM 612 O O . ILE A 1 77 ? -4.423 -5.092 -4.803 1.00 90.38 77 ILE A O 1
ATOM 616 N N . MET A 1 78 ? -3.102 -6.302 -3.495 1.00 90.75 78 MET A N 1
ATOM 617 C CA . MET A 1 78 ? -3.390 -5.484 -2.307 1.00 90.75 78 MET A CA 1
ATOM 618 C C . MET A 1 78 ? -2.521 -4.229 -2.232 1.00 90.75 78 MET A C 1
ATOM 620 O O . MET A 1 78 ? -1.324 -4.272 -2.495 1.00 90.75 78 MET A O 1
ATOM 624 N N . THR A 1 79 ? -3.092 -3.163 -1.674 1.00 87.06 79 THR A N 1
ATOM 625 C CA . THR A 1 79 ? -2.32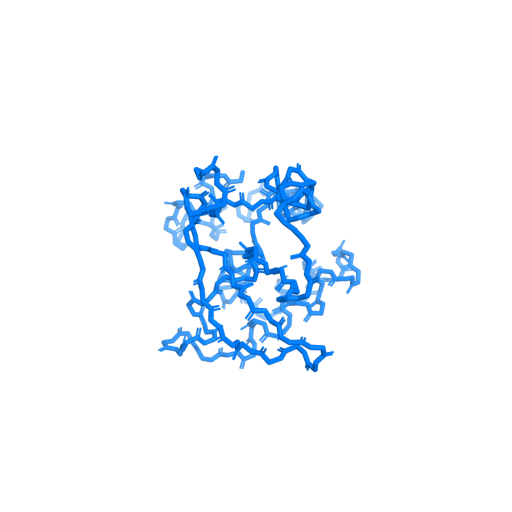6 -2.021 -1.168 1.00 87.06 79 THR A CA 1
ATOM 626 C C . THR A 1 79 ? -2.031 -2.161 0.327 1.00 87.06 79 THR A C 1
ATOM 628 O O . THR A 1 79 ? -2.812 -2.730 1.097 1.00 87.06 79 THR A O 1
ATOM 631 N N . THR A 1 80 ? -0.909 -1.592 0.776 1.00 85.62 80 THR A N 1
ATOM 632 C CA . THR A 1 80 ? -0.607 -1.448 2.211 1.00 85.62 80 THR A CA 1
ATOM 633 C C . THR A 1 80 ? -1.111 -0.135 2.812 1.00 85.62 80 THR A C 1
ATOM 635 O O . THR A 1 80 ? -1.003 0.054 4.025 1.00 85.62 80 THR A O 1
ATOM 638 N N . GLU A 1 81 ? -1.647 0.772 1.994 1.00 82.12 81 GLU A N 1
ATOM 639 C CA . GLU A 1 81 ? -2.070 2.113 2.405 1.00 82.12 81 GLU A CA 1
ATOM 640 C C . GLU A 1 81 ? -3.543 2.131 2.846 1.00 82.12 81 GLU A C 1
ATOM 642 O O . GLU A 1 81 ? -4.397 2.758 2.227 1.00 82.12 81 GLU A O 1
ATOM 647 N N . TYR A 1 82 ? -3.849 1.450 3.953 1.00 85.81 82 TYR A N 1
ATOM 648 C CA . TYR A 1 82 ? -5.187 1.406 4.559 1.00 85.81 82 TYR A CA 1
ATOM 649 C C . TYR A 1 82 ? -5.221 2.052 5.949 1.00 85.81 82 TYR A C 1
ATOM 651 O O . TYR A 1 82 ? -4.217 2.114 6.667 1.00 85.81 82 TYR A O 1
ATOM 659 N N . ILE A 1 83 ? -6.411 2.472 6.390 1.00 89.44 83 ILE A N 1
ATOM 660 C CA . ILE A 1 83 ? -6.619 2.923 7.771 1.00 89.44 83 ILE A CA 1
ATOM 661 C C . ILE A 1 83 ? -7.012 1.742 8.652 1.00 89.44 83 ILE A C 1
ATOM 663 O O . ILE A 1 83 ? -8.045 1.106 8.448 1.00 89.44 83 ILE A O 1
ATOM 667 N N . ALA A 1 84 ? -6.226 1.507 9.703 1.00 91.31 84 ALA A N 1
ATOM 668 C CA . ALA A 1 84 ? -6.592 0.603 10.783 1.00 91.31 84 ALA A CA 1
ATOM 669 C C . ALA A 1 84 ? -6.535 1.269 12.158 1.00 91.31 84 ALA A C 1
ATOM 671 O O . ALA A 1 84 ? -5.557 1.927 12.525 1.00 91.31 84 ALA A O 1
ATOM 672 N N . LEU A 1 85 ? -7.579 1.040 12.953 1.00 93.00 85 LEU A N 1
ATOM 673 C CA . LEU A 1 85 ? -7.729 1.554 14.309 1.00 93.00 85 LEU A CA 1
ATOM 674 C C . LEU A 1 85 ? -7.839 0.412 15.317 1.00 93.00 85 LEU A C 1
ATOM 676 O O . LEU A 1 85 ? -8.256 -0.697 15.000 1.00 93.00 85 LEU A O 1
ATOM 680 N N . ASN A 1 86 ? -7.460 0.681 16.565 1.00 94.62 86 ASN A N 1
ATOM 681 C CA . ASN A 1 86 ? -7.662 -0.280 17.643 1.00 94.62 86 ASN A CA 1
ATOM 682 C C . ASN A 1 86 ? -9.101 -0.159 18.164 1.00 94.62 86 ASN A C 1
ATOM 684 O O . ASN A 1 86 ? -9.526 0.946 18.489 1.00 94.62 86 ASN A O 1
ATOM 688 N N . GLY A 1 87 ? -9.811 -1.280 18.309 1.00 93.44 87 GLY A N 1
ATOM 689 C CA . GLY A 1 87 ? -11.205 -1.297 18.776 1.00 93.44 87 GLY A CA 1
ATOM 690 C C . GLY A 1 87 ? -11.434 -0.801 20.212 1.00 93.44 87 GLY A C 1
ATOM 691 O O . GLY A 1 87 ? -12.576 -0.680 20.633 1.00 93.44 87 GLY A O 1
ATOM 692 N N . ALA A 1 88 ? -10.375 -0.521 20.977 1.00 93.62 88 ALA A N 1
ATOM 693 C CA . ALA A 1 88 ? -10.466 0.083 22.307 1.00 93.62 88 ALA A CA 1
ATOM 694 C C . ALA A 1 88 ? -10.409 1.624 22.299 1.00 93.62 88 ALA A C 1
ATOM 696 O O . ALA A 1 88 ? -10.470 2.222 23.371 1.00 93.62 88 ALA A O 1
ATOM 697 N N . LEU A 1 89 ? -10.238 2.267 21.137 1.00 93.38 89 LEU A N 1
ATOM 698 C CA . LEU A 1 89 ? -10.231 3.729 21.035 1.00 93.38 89 LEU A CA 1
ATOM 699 C C . LEU A 1 89 ? -11.647 4.294 21.160 1.00 93.38 89 LEU A C 1
ATOM 701 O O . LEU A 1 89 ? -12.597 3.757 20.596 1.00 93.38 89 LEU A O 1
ATOM 705 N N . SER A 1 90 ? -11.773 5.432 21.836 1.00 93.69 90 SER A N 1
ATOM 706 C CA . SER A 1 90 ? -12.983 6.252 21.764 1.00 93.69 90 SER A CA 1
ATOM 707 C C . SER A 1 90 ? -13.157 6.863 20.368 1.00 93.69 90 SER A C 1
ATOM 709 O O . SER A 1 90 ? -12.208 6.960 19.583 1.00 93.69 90 SER A O 1
ATOM 711 N N . ILE A 1 91 ? -14.365 7.345 20.060 1.00 91.94 91 ILE A N 1
ATOM 712 C CA . ILE A 1 91 ? -14.647 8.050 18.798 1.00 91.94 91 ILE A CA 1
ATOM 713 C C . ILE A 1 91 ? -13.747 9.282 18.629 1.00 91.94 91 ILE A C 1
ATOM 715 O O . ILE A 1 91 ? -13.192 9.505 17.557 1.00 91.94 91 ILE A O 1
ATOM 719 N N . VAL A 1 92 ? -13.518 10.046 19.702 1.00 92.69 92 VAL A N 1
ATOM 720 C CA . VAL A 1 92 ? -12.661 11.243 19.663 1.00 92.69 92 VAL A CA 1
ATOM 721 C C . VAL A 1 92 ? -11.214 10.881 19.314 1.00 92.69 92 VAL A C 1
ATOM 723 O O . VAL A 1 92 ? -10.592 11.534 18.474 1.00 92.69 92 VAL A O 1
ATOM 726 N N . GLU A 1 93 ? -10.674 9.823 19.920 1.00 94.00 93 GLU A N 1
ATOM 727 C CA . GLU A 1 93 ? -9.324 9.335 19.614 1.00 94.00 93 GLU A CA 1
ATOM 728 C C . GLU A 1 93 ? -9.232 8.757 18.200 1.00 94.00 93 GLU A C 1
ATOM 730 O O . GLU A 1 93 ? -8.230 8.962 17.513 1.00 94.00 93 GLU A O 1
ATOM 735 N N . SER A 1 94 ? -10.285 8.073 17.753 1.00 91.94 94 SER A N 1
ATOM 736 C CA . SER A 1 94 ? -10.395 7.517 16.405 1.00 91.94 94 SER A CA 1
ATOM 737 C C . SER A 1 94 ? -10.363 8.623 15.354 1.00 91.94 94 SER A C 1
ATOM 739 O O . SER A 1 94 ? -9.513 8.593 14.468 1.00 91.94 94 SER A O 1
ATOM 741 N N . LEU A 1 95 ? -11.186 9.665 15.509 1.00 90.44 95 LEU A N 1
ATOM 742 C CA . LEU A 1 95 ? -11.191 10.838 14.630 1.00 90.44 95 LEU A CA 1
ATOM 743 C C . LEU A 1 95 ? -9.842 11.555 14.609 1.00 90.44 95 LEU A C 1
ATOM 745 O O . LEU A 1 95 ? -9.397 12.000 13.551 1.00 90.44 95 LEU A O 1
ATOM 749 N N . LYS A 1 96 ? -9.170 11.663 15.760 1.00 91.38 96 LYS A N 1
ATOM 750 C CA . LYS A 1 96 ? -7.827 12.245 15.821 1.00 91.38 96 LYS A CA 1
ATOM 751 C C . LYS A 1 96 ? -6.837 11.427 14.989 1.00 91.38 96 LYS A C 1
ATOM 753 O O . LYS A 1 96 ? -6.133 12.004 14.165 1.00 91.38 96 LYS A O 1
ATOM 758 N N . LYS A 1 97 ? -6.828 10.100 15.143 1.00 89.75 97 LYS A N 1
ATOM 759 C CA . LYS A 1 97 ? -5.961 9.220 14.346 1.00 89.75 97 LYS A CA 1
ATOM 760 C C . LYS A 1 97 ? -6.284 9.268 12.858 1.00 89.75 97 LYS A C 1
ATOM 762 O O . LYS A 1 97 ? -5.366 9.338 12.052 1.00 89.75 97 LYS A O 1
ATOM 767 N N . ILE A 1 98 ? -7.563 9.275 12.489 1.00 89.12 98 ILE A N 1
ATOM 768 C CA . ILE A 1 98 ? -7.978 9.391 11.085 1.00 89.12 98 ILE A CA 1
ATOM 769 C C . ILE A 1 98 ? -7.464 10.705 10.493 1.00 89.12 98 ILE A C 1
ATOM 771 O O . ILE A 1 98 ? -6.928 10.695 9.397 1.00 89.12 98 ILE A O 1
ATOM 775 N N . LYS A 1 99 ? -7.535 11.825 11.221 1.00 87.19 99 LYS A N 1
ATOM 776 C CA . LYS A 1 99 ? -6.977 13.108 10.755 1.00 87.19 99 LYS A CA 1
ATOM 777 C C . LYS A 1 99 ? -5.451 13.097 10.620 1.00 87.19 99 LYS A C 1
ATOM 779 O O . LYS A 1 99 ? -4.920 13.812 9.778 1.00 87.19 99 LYS A O 1
ATOM 784 N N . GLU A 1 100 ? -4.749 12.314 11.437 1.00 86.19 100 GLU A N 1
ATOM 785 C CA . GLU A 1 100 ? -3.291 12.151 11.352 1.00 86.19 100 GLU A CA 1
ATOM 786 C C . GLU A 1 100 ? -2.867 11.254 10.174 1.00 86.19 100 GLU A C 1
ATOM 788 O O . GLU A 1 100 ? -1.829 11.505 9.560 1.00 86.19 100 GLU A O 1
ATOM 793 N N . ILE A 1 101 ? -3.654 10.218 9.861 1.00 83.00 101 ILE A N 1
ATOM 794 C CA . ILE A 1 101 ? -3.335 9.202 8.841 1.00 83.00 101 ILE A CA 1
ATOM 795 C C . ILE A 1 101 ? -3.904 9.574 7.469 1.00 83.00 101 ILE A C 1
ATOM 797 O O . ILE A 1 101 ? -3.225 9.390 6.467 1.00 83.00 101 ILE A O 1
ATOM 801 N N . GLY A 1 102 ? -5.120 10.119 7.424 1.00 77.00 102 GLY A N 1
ATOM 802 C CA . GLY A 1 102 ? -5.900 10.384 6.213 1.00 77.00 102 GLY A CA 1
ATOM 803 C C . GLY A 1 102 ? -5.150 11.121 5.100 1.00 77.00 102 GLY A C 1
ATOM 804 O O . GLY A 1 102 ? -5.282 10.714 3.956 1.00 77.00 102 GLY A O 1
ATOM 805 N N . PRO A 1 103 ? -4.294 12.124 5.380 1.00 76.44 103 PRO A N 1
ATOM 806 C CA . PRO A 1 103 ? -3.497 12.773 4.334 1.00 76.44 103 PRO A CA 1
ATOM 807 C C . PRO A 1 103 ? -2.450 11.880 3.642 1.00 76.44 103 PRO A C 1
ATOM 809 O O . PRO A 1 103 ? -1.782 12.350 2.728 1.00 76.44 103 PRO A O 1
ATOM 812 N N . ARG A 1 104 ? -2.223 10.652 4.124 1.00 68.75 104 ARG A N 1
ATOM 813 C CA . ARG A 1 104 ? -1.193 9.722 3.629 1.00 68.75 104 ARG A CA 1
ATOM 814 C C . ARG A 1 104 ? -1.761 8.503 2.908 1.00 68.75 104 ARG A C 1
ATOM 816 O O . ARG A 1 104 ? -0.980 7.684 2.454 1.00 68.75 104 ARG A O 1
ATOM 823 N N . THR A 1 105 ? -3.079 8.360 2.855 1.00 67.06 105 THR A N 1
ATOM 824 C CA . THR A 1 105 ? -3.756 7.223 2.226 1.00 67.06 105 THR A CA 1
ATOM 825 C C . THR A 1 105 ? -4.786 7.749 1.243 1.00 67.06 105 THR A C 1
ATOM 827 O O . THR A 1 105 ? -5.452 8.751 1.500 1.00 67.06 105 THR A O 1
ATOM 830 N N . GLU A 1 106 ? -4.904 7.071 0.110 1.00 64.06 106 GLU A N 1
ATOM 831 C CA . GLU A 1 106 ? -5.878 7.407 -0.924 1.00 64.06 106 GLU A CA 1
ATOM 832 C C . GLU A 1 106 ? -7.301 6.992 -0.531 1.00 64.06 106 GLU A C 1
ATOM 834 O O . GLU A 1 106 ? -8.271 7.600 -0.981 1.00 64.06 106 GLU A O 1
ATOM 839 N N . VAL A 1 107 ? -7.441 6.002 0.361 1.00 65.88 107 VAL A N 1
ATOM 840 C CA . VAL A 1 107 ? -8.726 5.388 0.713 1.00 65.88 107 VAL A CA 1
ATOM 841 C C . VAL A 1 107 ? -8.995 5.527 2.210 1.00 65.88 107 VAL A C 1
ATOM 843 O O . VAL A 1 107 ? -8.434 4.818 3.045 1.00 65.88 107 VAL A O 1
ATOM 846 N N . ILE A 1 108 ? -9.917 6.426 2.562 1.00 71.94 108 ILE A N 1
ATOM 847 C CA . ILE A 1 108 ? -10.369 6.635 3.952 1.00 71.94 108 ILE A CA 1
ATOM 848 C C . ILE A 1 108 ? -11.755 6.045 4.243 1.00 71.94 108 ILE A C 1
ATOM 850 O O . ILE A 1 108 ? -12.266 6.199 5.350 1.00 71.94 108 ILE A O 1
ATOM 854 N N . GLU A 1 109 ? -12.381 5.417 3.248 1.00 76.94 109 GLU A N 1
ATOM 855 C CA . GLU A 1 109 ? -13.784 4.991 3.299 1.00 76.94 109 GLU A CA 1
ATOM 856 C C . GLU A 1 109 ? -13.981 3.790 4.220 1.00 76.94 109 GLU A C 1
ATOM 858 O O . GLU A 1 109 ? -14.874 3.795 5.063 1.00 76.94 109 GLU A O 1
ATOM 863 N N . THR A 1 110 ? -13.113 2.782 4.094 1.00 88.19 110 THR A N 1
ATOM 864 C CA . THR A 1 110 ? -13.152 1.582 4.934 1.00 88.19 110 THR A CA 1
ATOM 865 C C . THR A 1 110 ? -12.077 1.653 6.005 1.00 88.19 110 THR A C 1
ATOM 867 O O . THR A 1 110 ? -10.883 1.714 5.713 1.00 88.19 110 THR A O 1
ATOM 870 N N . ILE A 1 111 ? -12.505 1.595 7.263 1.00 91.25 111 ILE A N 1
ATOM 871 C CA . ILE A 1 111 ? -11.624 1.633 8.425 1.00 91.25 111 ILE A CA 1
ATOM 872 C C . ILE A 1 111 ? -11.623 0.257 9.077 1.00 91.25 111 ILE A C 1
ATOM 874 O O . ILE A 1 111 ? -12.639 -0.226 9.579 1.00 91.25 111 ILE A O 1
ATOM 878 N N . PHE A 1 112 ? -10.458 -0.381 9.090 1.00 93.25 112 PHE A N 1
ATOM 879 C CA . PHE A 1 112 ? -10.282 -1.707 9.667 1.00 93.25 112 PHE A CA 1
ATOM 880 C C . PHE A 1 112 ? -10.124 -1.614 11.187 1.00 93.25 112 PHE A C 1
ATOM 882 O O . PHE A 1 112 ? -9.291 -0.866 11.703 1.00 93.25 112 PHE A O 1
ATOM 889 N N . ILE A 1 113 ? -10.903 -2.397 11.928 1.00 95.06 113 ILE A N 1
ATOM 890 C CA . ILE A 1 113 ? -10.854 -2.422 13.389 1.00 95.06 113 ILE A CA 1
ATOM 891 C C . ILE A 1 113 ? -10.053 -3.637 13.836 1.00 95.06 113 ILE A C 1
ATOM 893 O O . ILE A 1 113 ? -10.414 -4.782 13.562 1.00 95.06 113 ILE A O 1
ATOM 897 N N . LEU A 1 114 ? -8.954 -3.382 14.541 1.00 96.94 114 LEU A N 1
ATOM 898 C CA . LEU A 1 114 ? -8.025 -4.397 15.020 1.00 96.94 114 LEU A CA 1
ATOM 899 C C . LEU A 1 114 ? -8.108 -4.558 16.537 1.00 96.94 114 LEU A C 1
ATOM 901 O O . LEU A 1 114 ? -8.322 -3.598 17.285 1.00 96.94 114 LEU A O 1
ATOM 905 N N . ASN A 1 115 ? -7.846 -5.770 17.015 1.00 95.94 115 ASN A N 1
ATOM 906 C CA . ASN A 1 115 ? -7.639 -6.013 18.439 1.00 95.94 115 ASN A CA 1
ATOM 907 C C . ASN A 1 115 ? -6.178 -5.735 18.868 1.00 95.94 115 ASN A C 1
ATOM 909 O O . ASN A 1 115 ? -5.321 -5.337 18.077 1.00 95.94 115 ASN A O 1
ATOM 913 N N . LYS A 1 116 ? -5.857 -5.965 20.150 1.00 93.69 116 LYS A N 1
ATOM 914 C CA . LYS A 1 116 ? -4.497 -5.755 20.696 1.00 93.69 116 LYS A CA 1
ATOM 915 C C . LYS A 1 116 ? -3.421 -6.660 20.075 1.00 93.69 116 LYS A C 1
ATOM 917 O O . LYS A 1 116 ? -2.245 -6.320 20.154 1.00 93.69 116 LYS A O 1
ATOM 922 N N . ARG A 1 117 ? -3.808 -7.782 19.462 1.00 95.69 117 ARG A N 1
ATOM 923 C CA . ARG A 1 117 ? -2.920 -8.715 18.751 1.00 95.69 117 ARG A CA 1
ATOM 924 C C . ARG A 1 117 ? -2.778 -8.384 17.259 1.00 95.69 117 ARG A C 1
ATOM 926 O O . ARG A 1 117 ? -2.112 -9.130 16.555 1.00 95.69 117 ARG A O 1
ATOM 933 N N . LYS A 1 118 ? -3.349 -7.260 16.799 1.00 93.25 118 LYS A N 1
ATOM 934 C CA . LYS A 1 118 ? -3.428 -6.846 15.385 1.00 93.25 118 LYS A CA 1
ATOM 935 C C . LYS A 1 118 ? -4.254 -7.787 14.501 1.00 93.25 118 LYS A C 1
ATOM 937 O O . LYS A 1 118 ? -4.072 -7.808 13.291 1.00 93.25 118 LYS A O 1
ATOM 942 N N . GLU A 1 119 ? -5.173 -8.541 15.091 1.00 96.50 119 GLU A N 1
ATOM 943 C CA . GLU A 1 119 ? -6.122 -9.357 14.333 1.00 96.50 119 GLU A CA 1
ATOM 944 C C . GLU A 1 119 ? -7.320 -8.483 13.939 1.00 96.50 119 GLU A C 1
ATOM 946 O O . GLU A 1 119 ? -7.795 -7.687 14.760 1.00 96.50 119 GLU A O 1
ATOM 951 N N . LEU A 1 120 ? -7.800 -8.631 12.701 1.00 96.94 120 LEU A N 1
ATOM 952 C CA . LEU A 1 120 ? -9.006 -7.964 12.212 1.00 96.94 120 LEU A CA 1
ATOM 953 C C . LEU A 1 120 ? -10.238 -8.492 12.958 1.00 96.94 120 LEU A C 1
ATOM 955 O O . LEU A 1 120 ? -10.476 -9.697 12.983 1.00 96.94 120 LEU A O 1
ATOM 959 N N . ILE A 1 121 ? -11.016 -7.590 13.558 1.00 97.00 121 ILE A N 1
ATOM 960 C CA . ILE A 1 121 ? -12.240 -7.924 14.308 1.00 97.00 121 ILE A CA 1
ATOM 961 C C . ILE A 1 121 ? -13.500 -7.254 13.751 1.00 97.00 121 ILE A C 1
ATOM 963 O O . ILE A 1 121 ? -14.597 -7.550 14.217 1.00 97.00 121 ILE A O 1
ATOM 967 N N . GLY A 1 122 ? -13.361 -6.363 12.769 1.00 95.06 122 GLY A N 1
ATOM 968 C CA . GLY A 1 122 ? -14.485 -5.708 12.110 1.00 95.06 122 GLY A CA 1
ATOM 969 C C . GLY A 1 122 ? -14.044 -4.565 11.203 1.00 95.06 122 GLY A C 1
ATOM 970 O O . GLY A 1 122 ? -12.853 -4.277 11.078 1.00 95.06 122 GLY A O 1
ATOM 971 N N . THR A 1 123 ? -15.020 -3.901 10.598 1.00 94.75 123 THR A N 1
ATOM 972 C CA . THR A 1 123 ? -14.840 -2.723 9.743 1.00 94.75 123 THR A CA 1
ATOM 973 C C . THR A 1 123 ? -15.860 -1.656 10.121 1.00 94.75 123 THR A C 1
ATOM 975 O O . THR A 1 123 ? -16.937 -1.987 10.617 1.00 94.75 123 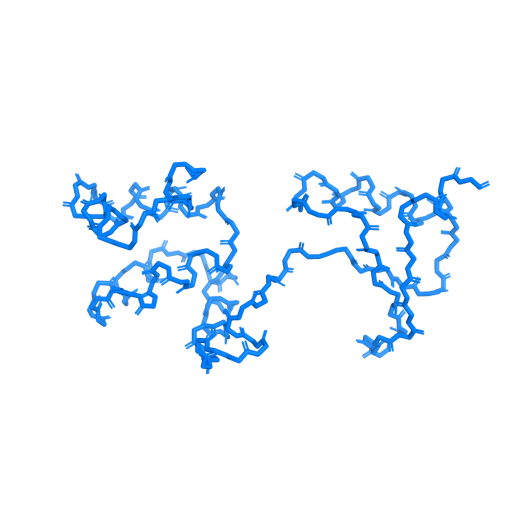THR A O 1
ATOM 978 N N . ALA A 1 124 ? -15.527 -0.395 9.877 1.00 91.31 124 ALA A N 1
ATOM 979 C CA . ALA A 1 124 ? -16.436 0.739 9.995 1.00 91.31 124 ALA A CA 1
ATOM 980 C C . ALA A 1 124 ? -16.299 1.636 8.762 1.00 91.31 124 ALA A C 1
ATOM 982 O O . ALA A 1 124 ? -15.205 1.737 8.200 1.00 91.31 124 ALA A O 1
ATOM 983 N N . ASP A 1 125 ? -17.387 2.290 8.366 1.00 90.00 125 ASP A N 1
ATOM 984 C CA . ASP A 1 125 ? -17.330 3.384 7.399 1.00 90.00 125 ASP A CA 1
ATOM 985 C C . ASP A 1 125 ? -16.910 4.671 8.125 1.00 90.00 125 ASP A C 1
ATOM 987 O O . ASP A 1 125 ? -17.228 4.877 9.301 1.00 90.00 125 ASP A O 1
ATOM 991 N N . LEU A 1 126 ? -16.221 5.581 7.437 1.00 86.00 126 LEU A N 1
ATOM 992 C CA . LEU A 1 126 ? -15.966 6.918 7.974 1.00 86.00 126 LEU A CA 1
ATOM 993 C C . LEU A 1 126 ? -17.264 7.620 8.413 1.00 86.00 126 LEU A C 1
ATOM 995 O O . LEU A 1 126 ? -17.263 8.347 9.408 1.00 86.00 126 LEU A O 1
ATOM 999 N N . ARG A 1 127 ? -18.376 7.383 7.709 1.00 85.44 127 ARG A N 1
ATOM 1000 C CA . ARG A 1 127 ? -19.706 7.889 8.079 1.00 85.44 127 ARG A CA 1
ATOM 1001 C C . ARG A 1 127 ? -20.136 7.424 9.467 1.00 85.44 127 ARG A C 1
ATOM 1003 O O . ARG A 1 127 ? -20.639 8.247 10.222 1.00 85.44 127 ARG A O 1
ATOM 1010 N N . ASP A 1 128 ? -19.870 6.172 9.828 1.00 82.94 128 ASP A N 1
ATOM 1011 C CA . ASP A 1 128 ? -20.232 5.611 11.138 1.00 82.94 128 ASP A CA 1
ATOM 1012 C C . ASP A 1 128 ? -19.446 6.258 12.290 1.00 82.94 128 ASP A C 1
ATOM 1014 O O . ASP A 1 128 ? -19.858 6.202 13.444 1.00 82.94 128 ASP A O 1
ATOM 1018 N N . ILE A 1 129 ? -18.288 6.855 11.991 1.00 82.31 129 ILE A N 1
ATOM 1019 C CA . ILE A 1 129 ? -17.433 7.521 12.984 1.00 82.31 129 ILE A CA 1
ATOM 1020 C C . ILE A 1 129 ? -17.799 9.006 13.137 1.00 82.31 129 ILE A C 1
ATOM 1022 O O . ILE A 1 129 ? -17.511 9.615 14.170 1.00 82.31 129 ILE A O 1
ATOM 1026 N N . LEU A 1 130 ? -18.396 9.610 12.107 1.00 81.75 130 LEU A N 1
ATOM 1027 C CA . LEU A 1 130 ? -18.732 11.035 12.082 1.00 81.75 130 LEU A CA 1
ATOM 1028 C C . LEU A 1 130 ? -20.094 11.367 12.707 1.00 81.75 130 LEU A C 1
ATOM 1030 O O . LEU A 1 130 ? -20.261 12.505 13.155 1.00 81.75 130 LEU A O 1
ATOM 1034 N N . VAL A 1 131 ? -21.047 10.430 12.689 1.00 73.62 131 VAL A N 1
ATOM 1035 C CA . VAL A 1 131 ? -22.456 10.632 13.083 1.00 73.62 131 VAL A CA 1
ATOM 1036 C C . VAL A 1 131 ? -22.762 9.899 14.382 1.00 73.62 131 VAL A C 1
ATOM 1038 O O . VAL A 1 131 ? -23.395 10.527 15.261 1.00 73.62 131 VAL A O 1
#

Secondary structure (DSSP, 8-state):
-HHHHTS-HHHHHHHHHHS-HHHHHHHHTTS-HHHHHHHHHHS-HHHHHHHHHHS-HHHHHHHHHHTTS-TTSTTTS--S--EEEETTS-HHHHHHHHHHHGGG-S--SEEEEE-TTS-EEEEEEHHHHH-

Foldseek 3Di:
DVCLLPDDLVVVVVVPVVDDLLVVLVVVVVDFLLSVLVNLLSDDPVSSVVSLVNHDPVSSVVSVQLVPDDCPDPSNPDTPLAAEDEPPDDLVVSVVVCVVRVVPHPDQQKYFYAYPVRDTDDIDGPVRSPD

Solvent-accessible surface area (backbone atoms only — not comparable to full-atom values): 7718 Å² total; per-residue (Å²): 76,69,71,55,69,76,39,54,70,72,53,39,56,50,52,60,72,75,49,57,64,69,59,50,53,57,42,51,74,68,44,60,62,40,60,51,24,54,58,44,67,75,41,59,71,68,60,36,53,55,49,54,70,75,48,59,74,74,57,45,56,56,34,52,54,40,60,67,37,55,67,94,35,76,58,38,73,43,71,84,59,66,46,72,47,57,71,86,56,52,64,72,58,45,53,52,49,46,67,72,47,46,90,76,33,94,50,66,55,61,33,37,26,19,47,98,86,69,45,82,75,51,73,44,46,50,66,73,68,75,111